Protein AF-A0A165X0W5-F1 (afdb_monomer_lite)

Foldseek 3Di:
DPPVVVVVVVVPPPPPPPPPPVPCPVVDPLQQAALQNLVPDDPVVVVVNLVVLQVVVCVVVVHPDDDPVLSVVLVVQLNVQSPDPPRRGHRSVVSSVVSD

Radius of gyration: 22.12 Å; chains: 1; bounding box: 43×70×26 Å

pLDDT: mean 83.58, std 17.8, range [48.09, 97.5]

Secondary structure (DSSP, 8-state):
--STTHHHHTTSSSS--TT----------GGG-BHHHHHTS-HHHHHHHHHHHHHHHHHHTT-----HHHHHHHHHHHHHHHTSTTGGGSBHHHHHHTT-

Sequence (100 aa):
MRFLGITLALLLAGGSSVYADEAATSKRDMSKLTCGEFLEMSAPDAVVTLFWIDGYLSSKNDAPVWDAETFVEHRDKLVKICASEDGKEKFLFEEVEELN

Structure (mmCIF, N/CA/C/O backbone):
data_AF-A0A165X0W5-F1
#
_entry.id   AF-A0A165X0W5-F1
#
loop_
_atom_site.group_PDB
_atom_site.id
_atom_site.type_symbol
_atom_site.label_atom_id
_atom_site.label_alt_id
_atom_site.label_comp_id
_atom_site.label_asym_id
_atom_site.label_entity_id
_atom_site.label_seq_id
_atom_site.pdbx_PDB_ins_code
_atom_site.Cartn_x
_atom_site.Cartn_y
_atom_site.Cartn_z
_atom_site.occupancy
_atom_site.B_iso_or_equiv
_atom_site.auth_seq_id
_atom_site.auth_comp_id
_atom_site.auth_asym_id
_atom_site.auth_atom_id
_atom_site.pdbx_PDB_model_num
ATOM 1 N N . MET A 1 1 ? -28.884 58.702 1.082 1.00 51.78 1 MET A N 1
ATOM 2 C CA . MET A 1 1 ? -27.613 58.304 0.425 1.00 51.78 1 MET A CA 1
ATOM 3 C C . MET A 1 1 ? -26.429 58.033 1.373 1.00 51.78 1 MET A C 1
ATOM 5 O O . MET A 1 1 ? -25.367 57.717 0.867 1.00 51.78 1 MET A O 1
ATOM 9 N N . ARG A 1 2 ? -26.564 58.077 2.715 1.00 54.09 2 ARG A N 1
ATOM 10 C CA . ARG A 1 2 ? -25.447 57.763 3.648 1.00 54.09 2 ARG A CA 1
ATOM 11 C C . ARG A 1 2 ? -25.479 56.356 4.267 1.00 54.09 2 ARG A C 1
ATOM 13 O O . ARG A 1 2 ? -24.465 55.916 4.782 1.00 54.09 2 ARG A O 1
ATOM 20 N N . PHE A 1 3 ? -26.600 55.638 4.178 1.00 49.97 3 PHE A N 1
ATOM 21 C CA . PHE A 1 3 ? -26.738 54.288 4.750 1.00 49.97 3 PHE A CA 1
ATOM 22 C C . PHE A 1 3 ? -26.498 53.150 3.747 1.00 49.97 3 PHE A C 1
ATOM 24 O O . PHE A 1 3 ? -26.263 52.025 4.163 1.00 49.97 3 PHE A O 1
ATOM 31 N N . LEU A 1 4 ? -26.502 53.437 2.438 1.00 52.59 4 LEU A N 1
ATOM 32 C CA . LEU A 1 4 ? -26.322 52.420 1.392 1.00 52.59 4 LEU A CA 1
ATOM 33 C C . LEU A 1 4 ? -24.853 51.987 1.216 1.00 52.59 4 LEU A C 1
ATOM 35 O O . LEU A 1 4 ? -24.585 50.931 0.659 1.00 52.59 4 LEU A O 1
ATOM 39 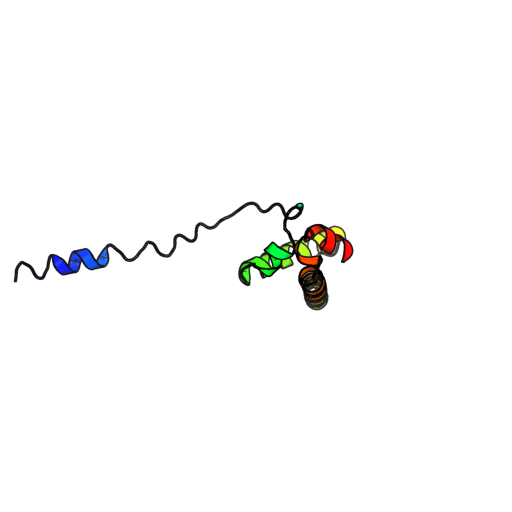N N . GLY A 1 5 ? -23.900 52.805 1.679 1.00 48.09 5 GLY A N 1
ATOM 40 C CA . GLY A 1 5 ? -22.468 52.501 1.586 1.00 48.09 5 GLY A CA 1
ATOM 41 C C . GLY A 1 5 ? -21.946 51.615 2.720 1.00 48.09 5 GLY A C 1
ATOM 42 O O . GLY A 1 5 ? -20.958 50.915 2.539 1.00 48.09 5 GLY A O 1
ATOM 43 N N . ILE A 1 6 ? -22.616 51.614 3.879 1.00 54.88 6 ILE A N 1
ATOM 44 C CA . ILE A 1 6 ? -22.161 50.868 5.064 1.00 54.88 6 ILE A CA 1
ATOM 45 C C . ILE A 1 6 ? -22.555 49.387 4.959 1.00 54.88 6 ILE A C 1
ATOM 47 O O . ILE A 1 6 ? -21.799 48.516 5.379 1.00 54.88 6 ILE A O 1
ATOM 51 N N . THR A 1 7 ? -23.690 49.077 4.329 1.00 53.72 7 THR A N 1
ATOM 52 C CA . THR A 1 7 ? -24.152 47.694 4.129 1.00 53.72 7 THR A CA 1
ATOM 53 C C . THR A 1 7 ? -23.361 46.922 3.071 1.00 53.72 7 THR A C 1
ATOM 55 O O . THR A 1 7 ? -23.287 45.702 3.165 1.00 53.72 7 THR A O 1
ATOM 58 N N . LEU A 1 8 ? -22.722 47.593 2.104 1.00 52.53 8 LEU A N 1
ATOM 59 C CA . LEU A 1 8 ? -21.943 46.914 1.058 1.00 52.53 8 LEU A CA 1
ATOM 60 C C . LEU A 1 8 ? -20.538 46.488 1.530 1.00 52.53 8 LEU A C 1
ATOM 62 O O . LEU A 1 8 ? -19.991 45.515 1.020 1.00 52.53 8 LEU A O 1
ATOM 66 N N . ALA A 1 9 ? -19.971 47.161 2.536 1.00 53.69 9 ALA A N 1
ATOM 67 C CA . ALA A 1 9 ? -18.645 46.830 3.067 1.00 53.69 9 ALA A CA 1
ATOM 68 C C . ALA A 1 9 ? -18.639 45.569 3.956 1.00 53.69 9 ALA A C 1
ATOM 70 O O . ALA A 1 9 ? -17.623 44.886 4.049 1.00 53.69 9 ALA A O 1
ATOM 71 N N . LEU A 1 10 ? -19.771 45.225 4.578 1.00 53.50 10 LEU A N 1
ATOM 72 C CA . LEU A 1 10 ? -19.877 44.070 5.482 1.00 53.50 10 LEU A CA 1
ATOM 73 C C . LEU A 1 10 ? -20.038 42.724 4.755 1.00 53.50 10 LEU A C 1
ATOM 75 O O . LEU A 1 10 ? -19.756 41.684 5.340 1.00 53.50 10 LEU A O 1
ATOM 79 N N . LEU A 1 11 ? -20.439 42.728 3.481 1.00 54.91 11 LEU A N 1
ATOM 80 C CA . LEU A 1 11 ? -20.623 41.506 2.684 1.00 54.91 11 LEU A CA 1
ATOM 81 C C . LEU A 1 11 ? -19.323 40.961 2.071 1.00 54.91 11 LEU A C 1
ATOM 83 O O . LEU A 1 11 ? -19.286 39.808 1.654 1.00 54.91 11 LEU A O 1
ATOM 87 N N . LEU A 1 12 ? -18.246 41.751 2.044 1.00 55.53 12 LEU A N 1
ATOM 88 C CA . LEU A 1 12 ? -16.966 41.360 1.435 1.00 55.53 12 LEU A CA 1
ATOM 89 C C . LEU A 1 12 ? -15.958 40.762 2.432 1.00 55.53 12 LEU A C 1
ATOM 91 O O . LEU A 1 12 ? -14.897 40.310 2.017 1.00 55.53 12 LEU A O 1
ATOM 95 N N . ALA A 1 13 ? -16.275 40.724 3.730 1.00 55.19 13 ALA A N 1
ATOM 96 C CA . ALA A 1 13 ? -15.351 40.250 4.767 1.00 55.19 13 ALA A CA 1
ATOM 97 C C . ALA A 1 13 ? -15.532 38.767 5.166 1.00 55.19 13 ALA A C 1
ATOM 99 O O . ALA A 1 13 ? -14.772 38.269 5.989 1.00 55.19 13 ALA A O 1
ATOM 100 N N . GLY A 1 14 ? -16.524 38.054 4.614 1.00 56.44 14 GLY A N 1
ATOM 101 C CA . GLY A 1 14 ? -16.884 36.691 5.045 1.00 56.44 14 GLY A CA 1
ATOM 102 C C . GLY A 1 14 ? -16.475 35.544 4.109 1.00 56.44 14 GLY A C 1
ATOM 103 O O . GLY A 1 14 ? -16.896 34.416 4.336 1.00 56.44 14 GLY A O 1
ATOM 104 N N . GLY A 1 15 ? -15.727 35.810 3.033 1.00 56.44 15 GLY A N 1
ATOM 105 C CA . GLY A 1 15 ? -15.594 34.871 1.906 1.00 56.44 15 GLY A CA 1
ATOM 106 C C . GLY A 1 15 ? -14.343 33.987 1.853 1.00 56.44 15 GLY A C 1
ATOM 107 O O . GLY A 1 15 ? -14.230 33.188 0.930 1.00 56.44 15 GLY A O 1
ATOM 108 N N . SER A 1 16 ? -13.392 34.108 2.779 1.00 55.97 16 SER A N 1
ATOM 109 C CA . SER A 1 16 ? -12.071 33.467 2.639 1.00 55.97 16 SER A CA 1
ATOM 110 C C . SER A 1 16 ? -11.705 32.527 3.788 1.00 55.97 16 SER A C 1
ATOM 112 O O . SER A 1 16 ? -10.559 32.504 4.222 1.00 55.97 16 SER A O 1
ATOM 114 N N . SER A 1 17 ? -12.666 31.733 4.268 1.00 55.00 17 SER A N 1
ATOM 115 C CA . SER A 1 17 ? -12.408 30.659 5.248 1.00 55.00 17 SER A CA 1
ATOM 116 C C . SER A 1 17 ? -12.470 29.246 4.653 1.00 55.00 17 SER A C 1
ATOM 118 O O . SER A 1 17 ? -12.217 28.286 5.367 1.00 55.00 17 SER A O 1
ATOM 120 N N . VAL A 1 18 ? -12.831 29.085 3.373 1.00 58.34 18 VAL A N 1
ATOM 121 C CA . VAL A 1 18 ? -13.145 27.759 2.786 1.00 58.34 18 VAL A CA 1
ATOM 122 C C . VAL A 1 18 ? -11.912 27.033 2.218 1.00 58.34 18 VAL A C 1
ATOM 124 O O . VAL A 1 18 ? -12.010 25.888 1.805 1.00 58.34 18 VAL A O 1
ATOM 127 N N . TYR A 1 19 ? -10.730 27.651 2.251 1.00 55.91 19 TYR A N 1
ATOM 128 C CA . TYR A 1 19 ? -9.476 27.016 1.819 1.00 55.91 19 TYR A CA 1
ATOM 129 C C . TYR A 1 19 ? -8.445 26.993 2.947 1.00 55.91 19 TYR A C 1
ATOM 131 O O . TYR A 1 19 ? -7.285 27.341 2.760 1.00 55.91 19 TYR A O 1
ATOM 139 N N . ALA A 1 20 ? -8.880 26.623 4.144 1.00 51.72 20 ALA A N 1
ATOM 140 C CA . ALA A 1 20 ? -7.995 25.945 5.073 1.00 51.72 20 ALA A CA 1
ATOM 141 C C . ALA A 1 20 ? -8.387 24.468 5.025 1.00 51.72 20 ALA A C 1
ATOM 143 O O . ALA A 1 20 ? -8.978 23.940 5.960 1.00 51.72 20 ALA A O 1
ATOM 144 N N . ASP A 1 21 ? -8.105 23.820 3.892 1.00 52.16 21 ASP A N 1
ATOM 145 C CA . ASP A 1 21 ? -7.766 22.407 3.973 1.00 52.16 21 ASP A CA 1
ATOM 146 C C . ASP A 1 21 ? -6.474 22.441 4.787 1.00 52.16 21 ASP A C 1
ATOM 148 O O . ASP A 1 21 ? -5.433 22.894 4.296 1.00 52.16 21 ASP A O 1
ATOM 152 N N . GLU A 1 22 ? -6.564 22.179 6.096 1.00 52.56 22 GLU A N 1
ATOM 153 C CA . GLU A 1 22 ? -5.370 21.796 6.829 1.00 52.56 22 GLU A CA 1
ATOM 154 C C . GLU A 1 22 ? -4.781 20.694 5.973 1.00 52.56 22 GLU A C 1
ATOM 156 O O . GLU A 1 22 ? -5.382 19.629 5.860 1.00 52.56 22 GLU A O 1
ATOM 161 N N . ALA A 1 23 ? -3.663 20.981 5.303 1.00 53.59 23 ALA A N 1
ATOM 162 C CA . ALA A 1 23 ? -2.847 19.961 4.695 1.00 53.59 23 ALA A CA 1
ATOM 163 C C . ALA A 1 23 ? -2.413 19.094 5.869 1.00 53.59 23 ALA A C 1
ATOM 165 O O . ALA A 1 23 ? -1.372 19.332 6.489 1.00 53.59 23 ALA A O 1
ATOM 166 N N . ALA A 1 24 ? -3.282 18.153 6.230 1.00 52.69 24 ALA A N 1
ATOM 167 C CA . ALA A 1 24 ? -3.080 17.149 7.227 1.00 52.69 24 ALA A CA 1
ATOM 168 C C . ALA A 1 24 ? -2.002 16.279 6.612 1.00 52.69 24 ALA A C 1
ATOM 170 O O . ALA A 1 24 ? -2.235 15.216 6.050 1.00 52.69 24 ALA A O 1
ATOM 171 N N . THR A 1 25 ? -0.766 16.748 6.745 1.00 57.03 25 THR A N 1
ATOM 172 C CA . THR A 1 25 ? 0.410 15.902 6.726 1.00 57.03 25 THR A CA 1
ATOM 173 C C . THR A 1 25 ? 0.344 15.113 8.030 1.00 57.03 25 THR A C 1
ATOM 175 O O . THR A 1 25 ? 1.186 15.234 8.917 1.00 57.03 25 THR A O 1
ATOM 178 N N . SER A 1 26 ? -0.737 14.347 8.197 1.00 65.81 26 SER A N 1
ATOM 179 C CA . SER A 1 26 ? -0.866 13.353 9.228 1.00 65.81 26 SER A CA 1
ATOM 180 C C . SER A 1 26 ? 0.113 12.286 8.798 1.00 65.81 26 SER A C 1
ATOM 182 O O . SER A 1 26 ? -0.164 11.491 7.901 1.00 65.81 26 SER A O 1
ATOM 184 N N . LYS A 1 27 ? 1.315 12.339 9.369 1.00 77.62 27 LYS A N 1
ATOM 185 C CA . LYS A 1 27 ? 2.259 11.232 9.333 1.00 77.62 27 LYS A CA 1
ATOM 186 C C . LYS A 1 27 ? 1.463 9.952 9.604 1.00 77.62 27 LYS A C 1
ATOM 188 O O . LYS A 1 27 ? 1.019 9.740 10.730 1.00 77.62 27 LYS A O 1
ATOM 193 N N . ARG A 1 28 ? 1.233 9.150 8.565 1.00 84.19 28 ARG A N 1
ATOM 194 C CA . ARG A 1 28 ? 0.450 7.921 8.656 1.00 84.19 28 ARG A CA 1
ATOM 195 C C . ARG A 1 28 ? 1.408 6.769 8.899 1.00 84.19 28 ARG A C 1
ATOM 197 O O . ARG A 1 28 ? 2.375 6.589 8.164 1.00 84.19 28 ARG A O 1
ATOM 204 N N . ASP A 1 29 ? 1.152 6.020 9.960 1.00 91.81 29 ASP A N 1
ATOM 205 C CA . ASP A 1 29 ? 1.834 4.759 10.207 1.00 91.81 29 ASP A CA 1
ATOM 206 C C . ASP A 1 29 ? 1.169 3.689 9.342 1.00 91.81 29 ASP A C 1
ATOM 208 O O . ASP A 1 29 ? 0.097 3.190 9.676 1.00 91.81 29 ASP A O 1
ATOM 212 N N . MET A 1 30 ? 1.780 3.388 8.196 1.00 92.38 30 MET A N 1
ATOM 213 C CA . MET A 1 30 ? 1.215 2.451 7.223 1.00 92.38 30 MET A CA 1
ATOM 214 C C . MET A 1 30 ? 1.026 1.048 7.811 1.00 92.38 30 MET A C 1
ATOM 216 O O . MET A 1 30 ? 0.105 0.357 7.399 1.00 92.38 30 MET A O 1
ATOM 220 N N . SER A 1 31 ? 1.812 0.673 8.830 1.00 93.31 31 SER A N 1
ATOM 221 C CA . SER A 1 31 ? 1.681 -0.618 9.523 1.00 93.31 31 SER A CA 1
ATOM 222 C C . SER A 1 31 ? 0.397 -0.759 10.346 1.00 93.31 31 SER A C 1
ATOM 224 O O . SER A 1 31 ? 0.042 -1.860 10.745 1.00 93.31 31 SER A O 1
ATOM 226 N N . LYS A 1 32 ? -0.301 0.350 10.614 1.00 95.12 32 LYS A N 1
ATOM 227 C CA . LYS A 1 32 ? -1.537 0.379 11.410 1.00 95.12 32 LYS A CA 1
ATOM 228 C C . LYS A 1 32 ? -2.777 0.695 10.591 1.00 95.12 32 LYS A C 1
ATOM 230 O O . LYS A 1 32 ? -3.865 0.705 11.152 1.00 95.12 32 LYS A O 1
ATOM 235 N N . LEU A 1 33 ? -2.612 0.993 9.304 1.00 95.00 33 LEU A N 1
ATOM 236 C CA . LEU A 1 33 ? -3.735 1.292 8.435 1.00 95.00 33 LEU A CA 1
ATOM 237 C C . LEU A 1 33 ? -4.563 0.023 8.234 1.00 95.00 33 LEU A C 1
ATOM 239 O O . LEU A 1 33 ? -4.029 -0.995 7.800 1.00 95.00 33 LEU A O 1
ATOM 243 N N . THR A 1 34 ? -5.854 0.085 8.530 1.00 96.81 34 THR A N 1
ATOM 244 C CA . THR A 1 34 ? -6.776 -1.034 8.316 1.00 96.81 34 THR A CA 1
ATOM 245 C C . THR A 1 34 ? -7.343 -1.037 6.897 1.00 96.81 34 THR A C 1
ATOM 247 O O . THR A 1 34 ? -7.399 -0.015 6.207 1.00 96.81 34 THR A O 1
ATOM 250 N N . CYS A 1 35 ? -7.805 -2.203 6.456 1.00 97.50 35 CYS A N 1
ATOM 251 C CA . CYS A 1 35 ? -8.538 -2.365 5.207 1.00 97.50 35 CYS A CA 1
ATOM 252 C C . CYS A 1 35 ? -9.842 -1.549 5.187 1.00 97.50 35 CYS A C 1
ATOM 254 O O . CYS A 1 35 ? -10.189 -0.983 4.152 1.00 97.50 35 CYS A O 1
ATOM 256 N N . GLY A 1 36 ? -10.551 -1.448 6.317 1.00 96.81 36 GLY A N 1
ATOM 257 C CA . GLY A 1 36 ? -11.738 -0.601 6.453 1.00 96.81 36 GLY A CA 1
ATOM 258 C C . GLY A 1 36 ? -11.422 0.875 6.205 1.00 96.81 36 GLY A C 1
ATOM 259 O O . GLY A 1 36 ? -12.040 1.494 5.342 1.00 96.81 36 GLY A O 1
ATOM 260 N N . GLU A 1 37 ? -10.393 1.408 6.871 1.00 96.00 37 GLU A N 1
ATOM 261 C CA . GLU A 1 37 ? -9.941 2.789 6.659 1.00 96.00 37 GLU A CA 1
ATOM 262 C C . GLU A 1 37 ? -9.495 3.038 5.213 1.00 96.00 37 GLU A C 1
ATOM 264 O O . GLU A 1 37 ? -9.771 4.106 4.675 1.00 96.00 37 GLU A O 1
ATOM 269 N N . PHE A 1 38 ? -8.836 2.069 4.564 1.00 96.31 38 PHE A N 1
ATOM 270 C CA . PHE A 1 38 ? -8.457 2.151 3.148 1.00 96.31 38 PHE A CA 1
ATOM 271 C C . PHE A 1 38 ? -9.666 2.267 2.213 1.00 96.31 38 PHE A C 1
ATOM 273 O O . PHE A 1 38 ? -9.660 3.099 1.306 1.00 96.31 38 PHE A O 1
ATOM 280 N N . LEU A 1 39 ? -10.712 1.470 2.444 1.00 96.75 39 LEU A N 1
ATOM 281 C CA . LEU A 1 39 ? -11.927 1.490 1.626 1.00 96.75 39 LEU A CA 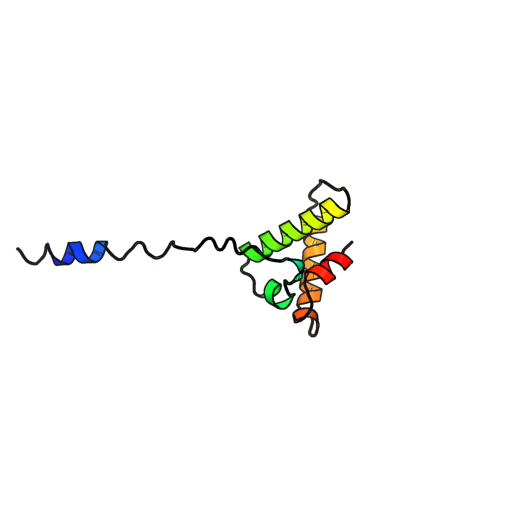1
ATOM 282 C C . LEU A 1 39 ? -12.756 2.770 1.799 1.00 96.75 39 LEU A C 1
ATOM 284 O O . LEU A 1 39 ? -13.510 3.130 0.896 1.00 96.75 39 LEU A O 1
ATOM 288 N N . GLU A 1 40 ? -12.628 3.448 2.938 1.00 96.44 40 GLU A N 1
ATOM 289 C CA . GLU A 1 40 ? -13.338 4.696 3.241 1.00 96.44 40 GLU A CA 1
ATOM 290 C C . GLU A 1 40 ? -12.581 5.957 2.793 1.00 96.44 40 GLU A C 1
ATOM 292 O O . GLU A 1 40 ? -13.110 7.067 2.897 1.00 96.44 40 GLU A O 1
ATOM 297 N N . MET A 1 41 ? -11.357 5.815 2.272 1.00 94.06 41 MET A N 1
ATOM 298 C CA . MET A 1 41 ? -10.559 6.953 1.820 1.00 94.06 41 MET A CA 1
ATOM 299 C C . MET A 1 41 ? -11.211 7.710 0.666 1.00 94.06 41 MET A C 1
ATOM 301 O O . MET A 1 41 ? -11.863 7.149 -0.219 1.00 94.06 41 MET A O 1
ATOM 305 N N . SER A 1 42 ? -10.926 9.012 0.616 1.00 94.94 42 SER A N 1
ATOM 306 C CA . SER A 1 42 ? -11.150 9.788 -0.596 1.00 94.94 42 SER A CA 1
ATOM 307 C C . SER A 1 42 ? -10.352 9.178 -1.759 1.00 94.94 42 SER A C 1
ATOM 309 O O . SER A 1 42 ? -9.279 8.604 -1.560 1.00 94.94 42 SER A O 1
ATOM 311 N N . ALA A 1 43 ? -10.843 9.311 -2.995 1.00 93.44 43 ALA A N 1
ATOM 312 C CA . ALA A 1 43 ? -10.120 8.790 -4.157 1.00 93.44 43 ALA A CA 1
ATOM 313 C C . ALA A 1 43 ? -8.667 9.319 -4.259 1.00 93.44 43 ALA A C 1
ATOM 315 O O . ALA A 1 43 ? -7.777 8.512 -4.528 1.00 93.44 43 ALA A O 1
ATOM 316 N N . PRO A 1 44 ? -8.377 10.614 -4.001 1.00 93.31 44 PRO A N 1
ATOM 317 C CA . PRO A 1 44 ? -6.999 11.103 -3.928 1.00 93.31 44 PRO A CA 1
ATOM 318 C C . PRO A 1 44 ? -6.144 10.393 -2.869 1.00 93.31 44 PRO A C 1
ATOM 320 O O . PRO A 1 44 ? -5.034 9.961 -3.180 1.00 93.31 44 PRO A O 1
ATOM 323 N N . ASP A 1 45 ? -6.656 10.215 -1.648 1.00 92.56 45 ASP A N 1
ATOM 324 C CA . ASP A 1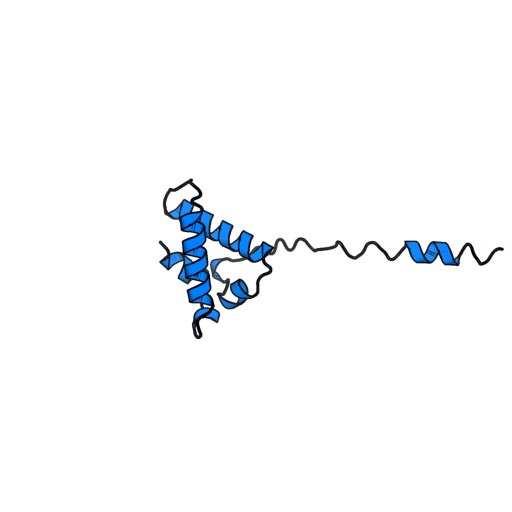 45 ? -5.904 9.578 -0.558 1.00 92.56 45 ASP A CA 1
ATOM 325 C C . ASP A 1 45 ? -5.672 8.088 -0.812 1.00 92.56 45 ASP A C 1
ATOM 327 O O . ASP A 1 45 ? -4.593 7.565 -0.519 1.00 92.56 45 ASP A O 1
ATOM 331 N N . ALA A 1 46 ? -6.660 7.406 -1.397 1.00 93.88 46 ALA A N 1
ATOM 332 C CA . ALA A 1 46 ? -6.540 6.013 -1.806 1.00 93.88 46 ALA A CA 1
ATOM 333 C C . ALA A 1 46 ? -5.448 5.848 -2.873 1.00 93.88 46 ALA A C 1
ATOM 335 O O . ALA A 1 46 ? -4.608 4.957 -2.762 1.00 93.88 46 ALA A O 1
ATOM 336 N N . VAL A 1 47 ? -5.405 6.737 -3.874 1.00 94.44 47 VAL A N 1
ATOM 337 C CA . VAL A 1 47 ? -4.372 6.719 -4.923 1.00 94.44 47 VAL A CA 1
ATOM 338 C C . VAL A 1 47 ? -2.983 6.960 -4.333 1.00 94.44 47 VAL A C 1
ATOM 340 O O . VAL A 1 47 ? -2.066 6.203 -4.638 1.00 94.44 47 VAL A O 1
ATOM 343 N N . VAL A 1 48 ? -2.815 7.956 -3.458 1.00 94.50 48 VAL A N 1
ATOM 344 C CA . VAL A 1 48 ? -1.524 8.213 -2.789 1.00 94.50 48 VAL A CA 1
ATOM 345 C C . VAL A 1 48 ? -1.092 7.016 -1.936 1.00 94.50 48 VAL A C 1
ATOM 347 O O . VAL A 1 48 ? 0.075 6.630 -1.964 1.00 94.50 48 VAL A O 1
ATOM 350 N N . THR A 1 49 ? -2.031 6.391 -1.222 1.00 95.06 49 THR A N 1
ATOM 351 C CA . THR A 1 49 ? -1.783 5.188 -0.411 1.00 95.06 49 THR A CA 1
ATOM 352 C C . THR A 1 49 ? -1.321 4.014 -1.278 1.00 95.06 49 THR A C 1
ATOM 354 O O . THR A 1 49 ? -0.322 3.373 -0.958 1.00 95.06 49 THR A O 1
ATOM 357 N N . LEU A 1 50 ? -1.991 3.767 -2.407 1.00 96.31 50 LEU A N 1
ATOM 358 C CA . LEU A 1 50 ? -1.614 2.719 -3.361 1.00 96.31 50 LEU A CA 1
ATOM 359 C C . LEU A 1 50 ? -0.246 2.980 -3.999 1.00 96.31 50 LEU A C 1
ATOM 361 O O . LEU A 1 50 ? 0.548 2.055 -4.122 1.00 96.31 50 LEU A O 1
ATOM 365 N N . PHE A 1 51 ? 0.069 4.226 -4.358 1.00 96.00 51 PHE A N 1
ATOM 366 C CA . PHE A 1 51 ? 1.395 4.579 -4.878 1.00 96.00 51 PHE A CA 1
ATOM 367 C C . PHE A 1 51 ? 2.503 4.418 -3.833 1.00 96.00 51 PHE A C 1
ATOM 369 O O . PHE A 1 51 ? 3.618 4.027 -4.172 1.00 96.00 51 PHE A O 1
ATOM 376 N N . TRP A 1 52 ? 2.216 4.688 -2.557 1.00 95.56 52 TRP A N 1
ATOM 377 C CA . TRP A 1 52 ? 3.164 4.402 -1.482 1.00 95.56 52 TRP A CA 1
ATOM 378 C C . TRP A 1 52 ? 3.434 2.893 -1.359 1.00 95.56 52 TRP A C 1
ATOM 380 O O . TRP A 1 52 ? 4.590 2.488 -1.244 1.00 95.56 52 TRP A O 1
ATOM 390 N N . ILE A 1 53 ? 2.382 2.068 -1.435 1.00 96.06 53 ILE A N 1
ATOM 391 C CA . ILE A 1 53 ? 2.472 0.597 -1.417 1.00 96.06 53 ILE A CA 1
ATOM 392 C C . ILE A 1 53 ? 3.289 0.081 -2.606 1.00 96.06 53 ILE A C 1
ATOM 394 O O . ILE A 1 53 ? 4.191 -0.734 -2.425 1.00 96.06 53 ILE A O 1
ATOM 398 N N . ASP A 1 54 ? 3.013 0.586 -3.806 1.00 95.94 54 ASP A N 1
ATOM 399 C CA . ASP A 1 54 ? 3.740 0.238 -5.028 1.00 95.94 54 ASP A CA 1
ATOM 400 C C . ASP A 1 54 ? 5.240 0.544 -4.908 1.00 95.94 54 ASP A C 1
ATOM 402 O O . ASP A 1 54 ? 6.081 -0.310 -5.191 1.00 95.94 54 ASP A O 1
ATOM 406 N N . GLY A 1 55 ? 5.587 1.721 -4.379 1.00 95.12 55 GLY A N 1
ATOM 407 C CA . GLY A 1 55 ? 6.975 2.089 -4.105 1.00 95.12 55 GLY A CA 1
ATOM 408 C C . GLY A 1 55 ? 7.641 1.201 -3.046 1.00 95.12 55 GLY A C 1
ATOM 409 O O . GLY A 1 55 ? 8.816 0.853 -3.185 1.00 95.12 55 GLY A O 1
ATOM 410 N N . TYR A 1 56 ? 6.904 0.796 -2.006 1.00 95.19 56 TYR A N 1
ATOM 411 C CA . TYR A 1 56 ? 7.394 -0.144 -0.995 1.00 95.19 56 TYR A CA 1
ATOM 412 C C . TYR A 1 56 ? 7.720 -1.516 -1.606 1.00 95.19 56 TYR A C 1
ATOM 414 O O . TYR A 1 56 ? 8.825 -2.025 -1.400 1.00 95.19 56 TYR A O 1
ATOM 422 N N . LEU A 1 57 ? 6.808 -2.084 -2.401 1.00 94.12 57 LEU A N 1
ATOM 423 C CA . LEU A 1 57 ? 7.011 -3.371 -3.077 1.00 94.12 57 LEU A CA 1
ATOM 424 C C . LEU A 1 57 ? 8.143 -3.295 -4.111 1.00 94.12 57 LEU A C 1
ATOM 426 O O . LEU A 1 57 ? 9.006 -4.168 -4.155 1.00 94.12 57 LEU A O 1
ATOM 430 N N . SER A 1 58 ? 8.203 -2.205 -4.877 1.00 94.69 58 SER A N 1
ATOM 431 C CA . SER A 1 58 ? 9.285 -1.933 -5.831 1.00 94.69 58 SER A CA 1
ATOM 432 C C . SER A 1 58 ? 10.656 -1.910 -5.150 1.00 94.69 58 SER A C 1
ATOM 434 O O . SER A 1 58 ? 11.604 -2.533 -5.626 1.00 94.69 58 SER A O 1
ATOM 436 N N . SER A 1 59 ? 10.756 -1.244 -3.994 1.00 94.38 59 SER A N 1
ATOM 437 C CA . SER A 1 59 ? 11.975 -1.209 -3.175 1.00 94.38 59 SER A CA 1
ATOM 438 C C . SER A 1 59 ? 12.354 -2.596 -2.644 1.00 94.38 59 SER A C 1
ATOM 440 O O . SER A 1 59 ? 13.516 -2.992 -2.716 1.00 94.38 59 SER A O 1
ATOM 442 N N . LYS A 1 60 ? 11.371 -3.369 -2.158 1.00 93.31 60 LYS A N 1
ATOM 443 C CA . LYS A 1 60 ? 11.572 -4.740 -1.658 1.00 93.31 60 LYS A CA 1
ATOM 444 C C . LYS A 1 60 ? 12.101 -5.685 -2.746 1.00 93.31 60 LYS A C 1
ATOM 446 O O . LYS A 1 60 ? 12.886 -6.578 -2.435 1.00 93.31 60 LYS A O 1
ATOM 451 N N . ASN A 1 61 ? 11.710 -5.456 -3.999 1.00 91.88 61 ASN A N 1
ATOM 452 C CA . ASN A 1 61 ? 12.063 -6.292 -5.147 1.00 91.88 61 ASN A CA 1
ATOM 453 C C . ASN A 1 61 ? 13.248 -5.771 -5.980 1.00 91.88 61 ASN A C 1
ATOM 455 O O . ASN A 1 61 ? 13.532 -6.348 -7.026 1.00 91.88 61 ASN A O 1
ATOM 459 N N . ASP A 1 62 ? 13.927 -4.698 -5.549 1.00 93.12 62 ASP A N 1
ATOM 460 C CA . ASP A 1 62 ? 14.991 -4.022 -6.318 1.00 93.12 62 ASP A CA 1
ATOM 461 C C . ASP A 1 62 ? 14.559 -3.677 -7.761 1.00 93.12 62 ASP A C 1
ATOM 463 O O . ASP A 1 62 ? 15.311 -3.797 -8.730 1.00 93.12 62 ASP A O 1
ATOM 467 N N . ALA A 1 63 ? 13.295 -3.268 -7.909 1.00 92.25 63 ALA A N 1
ATOM 468 C CA . ALA A 1 63 ? 12.643 -3.018 -9.188 1.00 92.25 63 ALA A CA 1
ATOM 469 C C . ALA A 1 63 ? 12.257 -1.533 -9.311 1.00 92.25 63 ALA A C 1
ATOM 471 O O . ALA A 1 63 ? 11.118 -1.165 -9.037 1.00 92.25 63 ALA A O 1
ATOM 472 N N . PRO A 1 64 ? 13.168 -0.639 -9.741 1.00 93.06 64 PRO A N 1
ATOM 473 C CA . PRO A 1 64 ? 12.892 0.794 -9.874 1.00 93.06 64 PRO A CA 1
ATOM 474 C C . PRO A 1 64 ? 12.119 1.121 -11.167 1.00 93.06 64 PRO A C 1
ATOM 476 O O . PRO A 1 64 ? 12.450 2.067 -11.883 1.00 93.06 64 PRO A O 1
ATOM 479 N N . VAL A 1 65 ? 11.115 0.310 -11.504 1.00 94.12 65 VAL A N 1
ATOM 480 C CA . VAL A 1 65 ? 10.281 0.449 -12.700 1.00 94.12 65 VAL A CA 1
ATOM 481 C C . VAL A 1 65 ? 8.826 0.400 -12.269 1.00 94.12 65 VAL A C 1
ATOM 483 O O . VAL A 1 65 ? 8.398 -0.560 -11.641 1.00 94.12 65 VAL A O 1
ATOM 486 N N . TRP A 1 66 ? 8.068 1.427 -12.644 1.00 94.69 66 TRP A N 1
ATOM 487 C CA . TRP A 1 66 ? 6.626 1.421 -12.450 1.00 94.69 66 TRP A CA 1
ATOM 488 C C . TRP A 1 66 ? 5.949 0.641 -13.578 1.00 94.69 66 TRP A C 1
ATOM 490 O O . TRP A 1 66 ? 6.070 1.013 -14.750 1.00 94.69 66 TRP A O 1
ATOM 500 N N . ASP A 1 67 ? 5.236 -0.422 -13.212 1.00 95.00 67 ASP A N 1
ATOM 501 C CA . ASP A 1 67 ? 4.450 -1.252 -14.119 1.00 95.00 67 ASP A CA 1
ATOM 502 C C . ASP A 1 67 ? 2.953 -1.059 -13.854 1.00 95.00 67 ASP A C 1
ATOM 504 O O . ASP A 1 67 ? 2.424 -1.404 -12.795 1.00 95.00 67 ASP A O 1
ATOM 508 N N . ALA A 1 68 ? 2.256 -0.471 -14.826 1.00 95.94 68 ALA A N 1
ATOM 509 C CA . ALA A 1 68 ? 0.854 -0.102 -14.662 1.00 95.94 68 ALA A CA 1
ATOM 510 C C . ALA A 1 68 ? -0.075 -1.323 -14.539 1.00 95.94 68 ALA A C 1
ATOM 512 O O . ALA A 1 68 ? -1.114 -1.230 -13.884 1.00 95.94 68 ALA A O 1
ATOM 513 N N . GLU A 1 69 ? 0.280 -2.453 -15.159 1.00 96.44 69 GLU A N 1
ATOM 514 C CA . GLU A 1 69 ? -0.513 -3.684 -15.103 1.00 96.44 69 GLU A CA 1
ATOM 515 C C . GLU A 1 69 ? -0.433 -4.316 -13.709 1.00 96.44 69 GLU A C 1
ATOM 517 O O . GLU A 1 69 ? -1.467 -4.555 -13.086 1.00 96.44 69 GLU A O 1
ATOM 522 N N . THR A 1 70 ? 0.778 -4.463 -13.172 1.00 93.69 70 THR A N 1
ATOM 523 C CA . THR A 1 70 ? 1.052 -4.937 -11.809 1.00 93.69 70 THR A CA 1
ATOM 524 C C . THR A 1 70 ? 0.405 -4.025 -10.771 1.00 93.69 70 THR A C 1
ATOM 526 O O . THR A 1 70 ? -0.235 -4.504 -9.837 1.00 93.69 70 THR A O 1
ATOM 529 N N . PHE A 1 71 ? 0.489 -2.703 -10.956 1.00 95.69 71 PHE A N 1
ATOM 530 C CA . PHE A 1 71 ? -0.171 -1.736 -10.078 1.00 95.69 71 PHE A CA 1
ATOM 531 C C . PHE A 1 71 ? -1.690 -1.965 -10.011 1.00 95.69 71 PHE A C 1
ATOM 533 O O . PHE A 1 71 ? -2.286 -1.991 -8.930 1.00 95.69 71 PHE A O 1
ATOM 540 N N . VAL A 1 72 ? -2.328 -2.152 -11.170 1.00 96.69 72 VAL A N 1
ATOM 541 C CA . VAL A 1 72 ? -3.763 -2.448 -11.270 1.00 96.69 72 VAL A CA 1
ATOM 542 C C . VAL A 1 72 ? -4.098 -3.804 -10.647 1.00 96.69 72 VAL A C 1
ATOM 544 O O . VAL A 1 72 ? -5.073 -3.900 -9.902 1.00 96.69 72 VAL A O 1
ATOM 547 N N . GLU A 1 73 ? -3.285 -4.828 -10.896 1.00 96.50 73 GLU A N 1
ATOM 548 C CA . GLU A 1 73 ? -3.468 -6.164 -10.330 1.00 96.50 73 GLU A CA 1
ATOM 549 C C . GLU A 1 73 ? -3.390 -6.149 -8.796 1.00 96.50 73 GLU A C 1
ATOM 551 O O . GLU A 1 73 ? -4.268 -6.690 -8.119 1.00 96.50 73 GLU A O 1
ATOM 556 N N . HIS A 1 74 ? -2.369 -5.499 -8.236 1.00 95.75 74 HIS A N 1
ATOM 557 C CA . HIS A 1 74 ? -2.188 -5.350 -6.793 1.00 95.75 74 HIS A CA 1
ATOM 558 C C . HIS A 1 74 ? -3.339 -4.574 -6.158 1.00 95.75 74 HIS A C 1
ATOM 560 O O . HIS A 1 74 ? -3.892 -5.019 -5.152 1.00 95.75 74 HIS A O 1
ATOM 566 N N . ARG A 1 75 ? -3.766 -3.464 -6.773 1.00 96.06 75 ARG A N 1
ATOM 567 C CA . ARG A 1 75 ? -4.957 -2.725 -6.336 1.00 96.06 75 ARG A CA 1
ATOM 568 C C . ARG A 1 75 ? -6.175 -3.642 -6.271 1.00 96.06 75 ARG A C 1
ATOM 570 O O . ARG A 1 75 ? -6.869 -3.654 -5.258 1.00 96.06 75 ARG A O 1
ATOM 577 N N . ASP A 1 76 ? -6.451 -4.391 -7.334 1.00 96.81 76 ASP A N 1
ATOM 578 C CA . ASP A 1 76 ? -7.658 -5.215 -7.418 1.00 96.81 76 ASP A CA 1
ATOM 579 C C . ASP A 1 76 ? -7.630 -6.370 -6.408 1.00 96.81 76 ASP A C 1
ATOM 581 O O . ASP A 1 76 ? -8.655 -6.670 -5.788 1.00 96.81 76 ASP A O 1
ATOM 585 N N . LYS A 1 77 ? -6.454 -6.969 -6.172 1.00 96.62 77 LYS A N 1
ATOM 586 C CA . LYS A 1 77 ? -6.240 -7.953 -5.100 1.00 96.62 77 LYS A CA 1
ATOM 587 C C . LYS A 1 77 ? -6.525 -7.353 -3.721 1.00 96.62 77 LYS A C 1
ATOM 589 O O . LYS A 1 77 ? -7.332 -7.921 -2.986 1.00 96.62 77 LYS A O 1
ATOM 594 N N . LEU A 1 78 ? -5.942 -6.197 -3.398 1.00 96.31 78 LEU A N 1
ATOM 595 C CA . LEU A 1 78 ? -6.147 -5.525 -2.109 1.00 96.31 78 LEU A CA 1
ATOM 596 C C . LEU A 1 78 ? -7.605 -5.127 -1.898 1.00 96.31 78 LEU A C 1
ATOM 598 O O . LEU A 1 78 ? -8.170 -5.413 -0.850 1.00 96.31 78 LEU A O 1
ATOM 602 N N . VAL A 1 79 ? -8.252 -4.527 -2.901 1.00 96.12 79 VAL A N 1
ATOM 603 C CA . VAL A 1 79 ? -9.673 -4.157 -2.816 1.00 96.12 79 VAL A CA 1
ATOM 604 C C . VAL A 1 79 ? -10.534 -5.392 -2.566 1.00 96.12 79 VAL A C 1
ATOM 606 O O . VAL A 1 79 ? -11.420 -5.355 -1.716 1.00 96.12 79 VAL A O 1
ATOM 609 N N . LYS A 1 80 ? -10.265 -6.500 -3.264 1.00 96.94 80 LYS A N 1
ATOM 610 C CA . LYS A 1 80 ? -11.003 -7.751 -3.076 1.00 96.94 80 LYS A CA 1
ATOM 611 C C . LYS A 1 80 ? -10.837 -8.312 -1.664 1.00 96.94 80 LYS A C 1
ATOM 613 O O . LYS A 1 80 ? -11.828 -8.732 -1.073 1.00 96.94 80 LYS A O 1
ATOM 618 N N . ILE A 1 81 ? -9.611 -8.329 -1.144 1.00 95.75 81 ILE A N 1
ATOM 619 C CA . ILE A 1 81 ? -9.315 -8.781 0.219 1.00 95.75 81 ILE A CA 1
ATOM 620 C C . ILE A 1 81 ? -10.021 -7.872 1.225 1.00 95.75 81 ILE A C 1
ATOM 622 O O . ILE A 1 81 ? -10.827 -8.351 2.018 1.00 95.75 81 ILE A O 1
ATOM 626 N N . CYS A 1 82 ? -9.797 -6.562 1.145 1.00 96.81 82 CYS A N 1
ATOM 627 C CA . CYS A 1 82 ? -10.338 -5.602 2.098 1.00 96.81 82 CYS A CA 1
ATOM 628 C C . CYS A 1 82 ? -11.873 -5.545 2.092 1.00 96.81 82 CYS A C 1
ATOM 630 O O . CYS A 1 82 ? -12.479 -5.290 3.129 1.00 96.81 82 CYS A O 1
ATOM 632 N N . ALA A 1 83 ? -12.518 -5.782 0.944 1.00 96.75 83 ALA A N 1
ATOM 633 C CA . ALA A 1 83 ? -13.976 -5.756 0.822 1.00 96.75 83 ALA A CA 1
ATOM 634 C C . ALA A 1 83 ? -14.670 -7.050 1.290 1.00 96.75 83 ALA A C 1
ATOM 636 O O . ALA A 1 83 ? -15.903 -7.097 1.302 1.00 96.75 83 ALA A O 1
ATOM 637 N N . SER A 1 84 ? -13.915 -8.091 1.656 1.00 96.19 84 SER A N 1
ATOM 638 C CA . SER A 1 84 ? -14.473 -9.321 2.228 1.00 96.19 84 SER A CA 1
ATOM 639 C C . SER A 1 84 ? -15.076 -9.089 3.622 1.00 96.19 84 SER A C 1
ATOM 641 O O . SER A 1 84 ? -14.843 -8.059 4.258 1.00 96.19 84 SER A O 1
ATOM 643 N N . GLU A 1 85 ? -15.892 -10.037 4.092 1.00 90.88 85 GLU A N 1
ATOM 644 C CA . GLU A 1 85 ? -16.595 -9.921 5.379 1.00 90.88 85 GLU A CA 1
ATOM 645 C C . GLU A 1 85 ? -15.627 -9.794 6.564 1.00 90.88 85 GLU A C 1
ATOM 647 O O . GLU A 1 85 ? -15.861 -8.986 7.459 1.00 90.88 85 GLU A O 1
ATOM 652 N N . ASP A 1 86 ? -14.530 -10.552 6.546 1.00 93.00 86 ASP A N 1
ATOM 653 C CA . ASP A 1 86 ? -13.458 -10.524 7.543 1.00 93.00 86 ASP A CA 1
ATOM 654 C C . ASP A 1 86 ? -12.343 -9.523 7.203 1.00 93.00 86 ASP A C 1
ATOM 656 O O . ASP A 1 86 ? -11.568 -9.142 8.077 1.00 93.00 86 ASP A O 1
ATOM 660 N N . GLY A 1 87 ? -12.257 -9.082 5.946 1.00 92.75 87 GLY A N 1
ATOM 661 C CA . GLY A 1 87 ? -11.176 -8.236 5.446 1.00 92.75 87 GLY A CA 1
ATOM 662 C C . GLY A 1 87 ? -11.111 -6.850 6.072 1.00 92.75 87 GLY A C 1
ATOM 663 O O . GLY A 1 87 ? -10.022 -6.326 6.257 1.00 92.75 87 GLY A O 1
ATOM 664 N N . LYS A 1 88 ? -12.250 -6.253 6.433 1.00 92.69 88 LYS A N 1
ATOM 665 C CA . LYS A 1 88 ? -12.305 -4.852 6.894 1.00 92.69 88 LYS A CA 1
ATOM 666 C C . LYS A 1 88 ? -11.498 -4.583 8.164 1.00 92.69 88 LYS A C 1
ATOM 668 O O . LYS A 1 88 ? -10.939 -3.500 8.299 1.00 92.69 88 LYS A O 1
ATOM 673 N N . GLU A 1 89 ? -11.414 -5.568 9.053 1.00 93.44 89 GLU A N 1
ATOM 674 C CA . GLU A 1 89 ? -10.699 -5.460 10.330 1.00 93.44 89 GLU A CA 1
ATOM 675 C C . GLU A 1 89 ? -9.202 -5.797 10.208 1.00 93.44 89 GLU A C 1
ATOM 677 O O . GLU A 1 89 ? -8.457 -5.652 11.177 1.00 93.44 89 GLU A O 1
ATOM 682 N N . LYS A 1 90 ? -8.742 -6.260 9.036 1.00 95.94 90 LYS A N 1
ATOM 683 C CA . LYS A 1 90 ? -7.334 -6.610 8.810 1.00 95.94 90 LYS A CA 1
ATOM 684 C C . LYS A 1 90 ? -6.478 -5.366 8.617 1.00 95.94 90 LYS A C 1
ATOM 686 O O . LYS A 1 90 ? -6.946 -4.341 8.109 1.00 95.94 90 LYS A O 1
ATOM 691 N N . PHE A 1 91 ? -5.202 -5.465 8.977 1.00 96.75 91 PHE A N 1
ATOM 692 C CA . PHE A 1 91 ? -4.227 -4.432 8.654 1.00 96.75 91 PHE A CA 1
ATOM 693 C C . PHE A 1 91 ? -3.859 -4.518 7.175 1.00 96.75 91 PHE A C 1
ATOM 695 O O . PHE A 1 91 ? -3.392 -5.547 6.699 1.00 96.75 91 PHE A O 1
ATOM 702 N N . LEU A 1 92 ? -4.020 -3.413 6.446 1.00 96.19 92 LEU A N 1
ATOM 703 C CA . LEU A 1 92 ? -3.728 -3.333 5.016 1.00 96.19 92 LEU A CA 1
ATOM 704 C C . LEU A 1 92 ? -2.292 -3.766 4.710 1.00 96.19 92 LEU A C 1
ATOM 706 O O . LEU A 1 9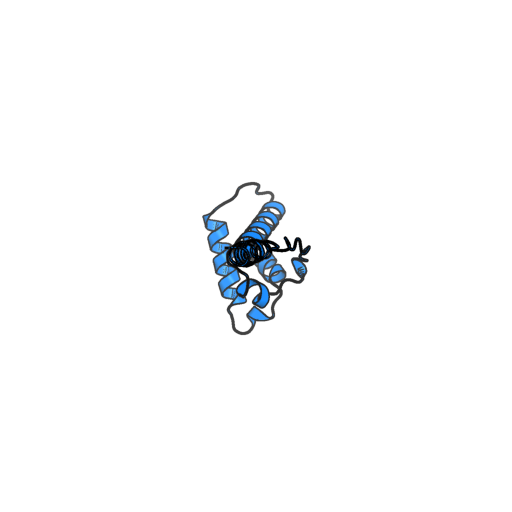2 ? -2.042 -4.421 3.705 1.00 96.19 92 LEU A O 1
ATOM 710 N N . PHE A 1 93 ? -1.345 -3.376 5.564 1.00 93.69 93 PHE A N 1
ATOM 711 C CA . PHE A 1 93 ? 0.068 -3.641 5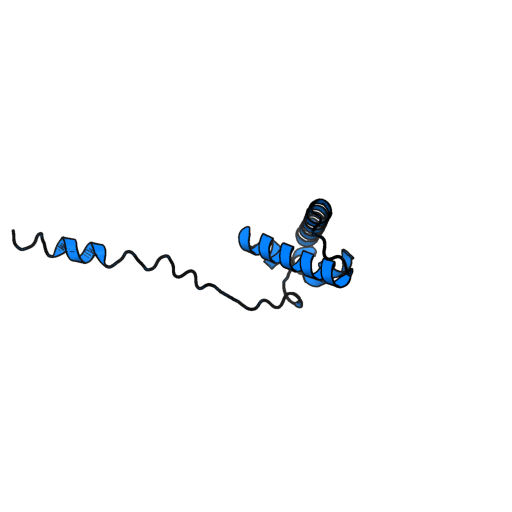.326 1.00 93.69 93 PHE A CA 1
ATOM 712 C C . PHE A 1 93 ? 0.424 -5.131 5.409 1.00 93.69 93 PHE A C 1
ATOM 714 O O . PHE A 1 93 ? 1.304 -5.566 4.676 1.00 93.69 93 PHE A O 1
ATOM 721 N N . GLU A 1 94 ? -0.280 -5.917 6.225 1.00 93.62 94 GLU A N 1
ATOM 722 C CA . GLU A 1 94 ? -0.086 -7.373 6.280 1.00 93.62 94 GLU A CA 1
ATOM 723 C C . GLU A 1 94 ? -0.497 -8.017 4.947 1.00 93.62 94 GLU A C 1
ATOM 725 O O . GLU A 1 94 ? 0.263 -8.787 4.369 1.00 93.62 94 GLU A O 1
ATOM 730 N N . GLU A 1 95 ? -1.630 -7.596 4.380 1.00 94.19 95 GLU A N 1
ATOM 731 C CA . GLU A 1 95 ? -2.105 -8.077 3.074 1.00 94.19 95 GLU A CA 1
ATOM 732 C C . GLU A 1 95 ? -1.195 -7.628 1.917 1.00 94.19 95 GLU A C 1
ATOM 734 O O . GLU A 1 95 ? -1.028 -8.336 0.925 1.00 94.19 95 GLU A O 1
ATOM 739 N N . VAL A 1 96 ? -0.574 -6.447 2.033 1.00 93.38 96 VAL A N 1
ATOM 740 C CA . VAL A 1 96 ? 0.434 -5.962 1.074 1.00 93.38 96 VAL 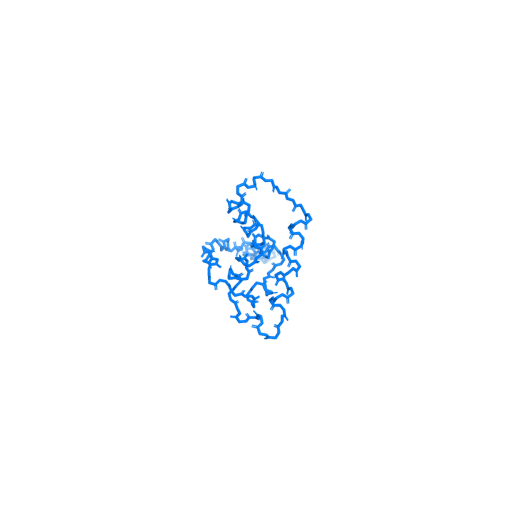A CA 1
ATOM 741 C C . VAL A 1 96 ? 1.666 -6.860 1.065 1.00 93.38 96 VAL A C 1
ATOM 743 O O . VAL A 1 96 ? 2.228 -7.107 -0.001 1.00 93.38 96 VAL A O 1
ATOM 746 N N . GLU A 1 97 ? 2.100 -7.354 2.225 1.00 89.88 97 GLU A N 1
ATOM 747 C CA . GLU A 1 97 ? 3.261 -8.240 2.305 1.00 89.88 97 GLU A CA 1
ATOM 748 C C . GLU A 1 97 ? 3.029 -9.591 1.612 1.00 89.88 97 GLU A C 1
ATOM 750 O O . GLU A 1 97 ? 4.003 -10.181 1.139 1.00 89.88 97 GLU A O 1
ATOM 755 N N . GLU A 1 98 ? 1.771 -10.030 1.482 1.00 88.31 98 GLU A N 1
ATOM 756 C CA . GLU A 1 98 ? 1.370 -11.249 0.763 1.00 88.31 98 GLU A CA 1
ATOM 757 C C . GLU A 1 98 ? 1.318 -11.091 -0.766 1.00 88.31 98 GLU A C 1
ATOM 759 O O . GLU A 1 98 ? 1.245 -12.086 -1.489 1.00 88.31 98 GLU A O 1
ATOM 764 N N . LEU A 1 99 ? 1.362 -9.861 -1.290 1.00 84.62 99 LEU A N 1
ATOM 765 C CA . LEU A 1 99 ? 1.387 -9.616 -2.739 1.00 84.62 99 LEU A CA 1
ATOM 766 C C . LEU A 1 99 ? 2.737 -9.948 -3.391 1.00 84.62 99 LEU A C 1
ATOM 768 O O . LEU A 1 99 ? 2.837 -9.900 -4.617 1.00 84.62 99 LEU A O 1
ATOM 772 N N . ASN A 1 100 ? 3.761 -10.229 -2.582 1.00 66.62 100 ASN A N 1
ATOM 773 C CA . ASN A 1 100 ? 5.157 -10.315 -2.997 1.00 66.62 100 ASN A CA 1
ATOM 774 C C . ASN A 1 100 ? 5.663 -11.743 -3.203 1.00 66.62 100 ASN A C 1
ATOM 776 O O . ASN A 1 100 ? 5.366 -12.613 -2.356 1.00 66.62 100 ASN A O 1
#